Protein AF-A8QWR1-F1 (afdb_monomer)

InterPro domains:
  IPR005055 Insect odorant-binding protein A10/Ejaculatory bulb-specific protein 3 [PF03392] (22-111)
  IPR005055 Insect odorant-binding protein A10/Ejaculatory bulb-specific protein 3 [PTHR11257] (4-116)
  IPR036682 Insect odorant-binding protein A10/Ejaculatory bulb-specific protein 3 superfamily [G3DSA:1.10.2080.10] (18-121)
  IPR036682 Insect odorant-binding protein A10/Ejaculatory bulb-specific protein 3 superfamily [SSF100910] (22-120)

Organism: Papilio xuthus (NCBI:txid66420)

Nearest PDB structures (foldseek):
  8xkt-assembly1_A  TM=8.803E-01  e=1.383E-05  Spodoptera litura
  1n8u-assembly1_A  TM=8.622E-01  e=1.091E-04  Mamestra brassicae
  1kx8-assembly1_A  TM=7.763E-01  e=1.954E-04  Mamestra brassicae
  1kx9-assembly2_B  TM=7.998E-01  e=2.547E-04  Mamestra brassicae
  1kx9-assembly1_A  TM=7.791E-01  e=2.291E-04  Mamestra brassicae

Radius of gyration: 19.2 Å; Cα contacts (8 Å, |Δi|>4): 70; chains: 1; bounding box: 30×76×28 Å

pLDDT: mean 78.61, std 17.43, range [40.28, 96.25]

Sequence (122 aa):
MKLILMILASTIALVQGDATKQRYDAFDIQTALQNDDIILSLINCFGDTTPCSPEMKAFKNDIPTALQTACGKCSDRQREVIRHVIRTVMKKYPDAWTYLIDKYDPENKYRDGFYQFIGQDD

Solvent-accessible surface area (backbone atoms only — not comparable to full-atom values): 7441 Å² total; per-residue (Å²): 136,86,86,77,80,79,77,79,77,75,74,75,73,80,76,81,72,51,79,76,57,65,63,57,80,78,52,67,57,70,68,45,71,71,36,65,69,53,49,50,51,49,51,30,29,69,63,68,74,40,87,53,54,80,73,53,44,55,57,54,70,43,46,58,56,34,39,72,47,49,41,74,86,53,52,73,68,52,48,54,51,51,34,52,52,50,54,48,38,49,72,77,35,47,68,60,39,52,52,45,49,43,71,69,38,72,82,59,82,33,53,67,60,31,49,52,51,53,65,56,82,133

Mean predicted aligned error: 10.32 Å

Foldseek 3Di:
DDPPPPPPPPPPPPPPDDPPPVVLVPDPLVVLLVDPVSLVLLLCCLLVVDPDDPVSVVVSVCVLVCLQCVPVVPDPSRLVSVLVSLVSCCVPPVVSSVSNCCVSCVVCPRVVVNVVSSPDDD

Structure (mmCIF, N/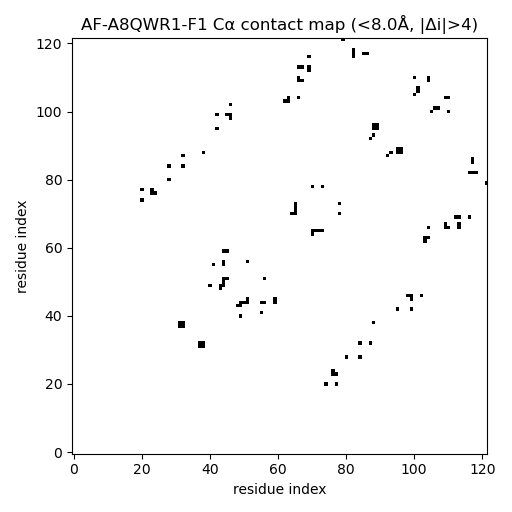CA/C/O backbone):
data_AF-A8QWR1-F1
#
_entry.id   AF-A8QWR1-F1
#
loop_
_atom_site.group_PDB
_atom_site.id
_atom_site.type_symbol
_atom_site.label_atom_id
_atom_site.label_alt_id
_atom_site.label_comp_id
_atom_site.label_asym_id
_atom_site.label_entity_id
_atom_site.label_seq_id
_atom_site.pdbx_PDB_ins_code
_atom_site.Cartn_x
_atom_site.Cartn_y
_atom_site.Cartn_z
_atom_site.occupancy
_atom_site.B_iso_or_equiv
_atom_site.auth_seq_id
_atom_site.auth_comp_id
_atom_site.auth_asym_id
_atom_site.auth_atom_id
_atom_site.pdbx_PDB_model_num
ATOM 1 N N . MET A 1 1 ? 0.102 62.664 -13.548 1.00 43.50 1 MET A N 1
ATOM 2 C CA . MET A 1 1 ? -0.809 61.617 -14.062 1.00 43.50 1 MET A CA 1
ATOM 3 C C . MET A 1 1 ? 0.022 60.401 -14.442 1.00 43.50 1 MET A C 1
ATOM 5 O O . MET A 1 1 ? 0.999 60.577 -15.150 1.00 43.50 1 MET A O 1
ATOM 9 N N . LYS A 1 2 ? -0.397 59.216 -13.973 1.00 41.38 2 LYS A N 1
ATOM 10 C CA . LYS A 1 2 ? 0.020 57.867 -14.409 1.00 41.38 2 LYS A CA 1
ATOM 11 C C . LYS A 1 2 ? 1.490 57.474 -14.191 1.00 41.38 2 LYS A C 1
ATOM 13 O O . LYS A 1 2 ? 2.271 57.396 -15.124 1.00 41.38 2 LYS A O 1
ATOM 18 N N . LEU A 1 3 ? 1.799 57.088 -12.954 1.00 40.28 3 LEU A N 1
ATOM 19 C CA . LEU A 1 3 ? 2.826 56.085 -12.655 1.00 40.28 3 LEU A CA 1
ATOM 20 C C . LEU A 1 3 ? 2.123 54.921 -11.953 1.00 40.28 3 LEU A C 1
ATOM 22 O O . LEU A 1 3 ? 2.115 54.812 -10.733 1.00 40.28 3 LEU A O 1
ATOM 26 N N . ILE A 1 4 ? 1.433 54.105 -12.749 1.00 50.50 4 ILE A N 1
ATOM 27 C CA . ILE A 1 4 ? 0.963 52.793 -12.311 1.00 50.50 4 ILE A CA 1
ATOM 28 C C . ILE A 1 4 ? 2.153 51.865 -12.549 1.00 50.50 4 ILE A C 1
ATOM 30 O O . ILE A 1 4 ? 2.370 51.414 -13.672 1.00 50.50 4 ILE A O 1
ATOM 34 N N . LEU A 1 5 ? 2.966 51.645 -11.511 1.00 45.59 5 LEU A N 1
ATOM 35 C CA . LEU A 1 5 ? 3.868 50.498 -11.471 1.00 45.59 5 LEU A CA 1
ATOM 36 C C . LEU A 1 5 ? 2.982 49.248 -11.478 1.00 45.59 5 LEU A C 1
ATOM 38 O O . LEU A 1 5 ? 2.445 48.847 -10.447 1.00 45.59 5 LEU A O 1
ATOM 42 N N . MET A 1 6 ? 2.789 48.664 -12.660 1.00 47.59 6 MET A N 1
ATOM 43 C CA . MET A 1 6 ? 2.318 47.292 -12.781 1.00 47.59 6 MET A CA 1
ATOM 44 C C . MET A 1 6 ? 3.375 46.397 -12.143 1.00 47.59 6 MET A C 1
ATOM 46 O O . MET A 1 6 ? 4.425 46.124 -12.721 1.00 47.59 6 MET A O 1
ATOM 50 N N . ILE A 1 7 ? 3.086 45.982 -10.914 1.00 51.03 7 ILE A N 1
ATOM 51 C CA . ILE A 1 7 ? 3.728 44.866 -10.238 1.00 51.03 7 ILE A CA 1
ATOM 52 C C . ILE A 1 7 ? 3.452 43.647 -11.116 1.00 51.03 7 ILE A C 1
ATOM 54 O O . ILE A 1 7 ? 2.374 43.057 -11.068 1.00 51.03 7 ILE A O 1
ATOM 58 N N . LEU A 1 8 ? 4.416 43.307 -11.970 1.00 47.94 8 LEU A N 1
ATOM 59 C CA . LEU A 1 8 ? 4.456 42.028 -12.656 1.00 47.94 8 LEU A CA 1
ATOM 60 C C . LEU A 1 8 ? 4.820 40.990 -11.588 1.00 47.94 8 LEU A C 1
ATOM 62 O O . LEU A 1 8 ? 5.971 40.594 -11.434 1.00 47.94 8 LEU A O 1
ATOM 66 N N . ALA A 1 9 ? 3.831 40.615 -10.776 1.00 51.34 9 ALA A N 1
ATOM 67 C CA . ALA A 1 9 ? 3.894 39.426 -9.952 1.00 51.34 9 ALA A CA 1
ATOM 68 C C . ALA A 1 9 ? 3.865 38.237 -10.914 1.00 51.34 9 ALA A C 1
ATOM 70 O O . ALA A 1 9 ? 2.819 37.652 -11.183 1.00 51.34 9 ALA A O 1
ATOM 71 N N . SER A 1 10 ? 5.024 37.921 -11.488 1.00 51.72 10 SER A N 1
ATOM 72 C CA . SER A 1 10 ? 5.288 36.613 -12.055 1.00 51.72 10 SER A CA 1
ATOM 73 C C . SER A 1 10 ? 5.198 35.631 -10.896 1.00 51.72 10 SER A C 1
ATOM 75 O O . SER A 1 10 ? 6.174 35.388 -10.183 1.00 51.72 10 SER A O 1
ATOM 77 N N . THR A 1 11 ? 3.994 35.121 -10.656 1.00 51.06 11 THR A N 1
ATOM 78 C CA . THR A 1 11 ? 3.798 33.895 -9.906 1.00 51.06 11 THR A CA 1
ATOM 79 C C . THR A 1 11 ? 4.556 32.828 -10.674 1.00 51.06 11 THR A C 1
ATOM 81 O O . THR A 1 11 ? 4.103 32.295 -11.684 1.00 51.06 11 THR A O 1
ATOM 84 N N . ILE A 1 12 ? 5.776 32.555 -10.223 1.00 52.34 12 ILE A N 1
ATOM 85 C CA . ILE A 1 12 ? 6.450 31.311 -10.540 1.00 52.34 12 ILE A CA 1
ATOM 86 C C . ILE A 1 12 ? 5.555 30.254 -9.902 1.00 52.34 12 ILE A C 1
ATOM 88 O O . ILE A 1 12 ? 5.637 29.989 -8.703 1.00 52.34 12 ILE A O 1
ATOM 92 N N . ALA A 1 13 ? 4.618 29.724 -10.686 1.00 47.53 13 ALA A N 1
ATOM 93 C CA . ALA A 1 13 ? 3.987 28.466 -10.371 1.00 47.53 13 ALA A CA 1
ATOM 94 C C . ALA A 1 13 ? 5.140 27.468 -10.302 1.00 47.53 13 ALA A C 1
ATOM 96 O O . ALA A 1 13 ? 5.693 27.069 -11.326 1.00 47.53 13 ALA A O 1
ATOM 97 N N . LEU A 1 14 ? 5.566 27.142 -9.082 1.00 43.38 14 LEU A N 1
ATOM 98 C CA . LEU A 1 14 ? 6.405 25.986 -8.839 1.00 43.38 14 LEU A CA 1
ATOM 99 C C . LEU A 1 14 ? 5.565 24.777 -9.249 1.00 43.38 14 LEU A C 1
ATOM 101 O O . LEU A 1 14 ? 4.858 24.184 -8.440 1.00 43.38 14 LEU A O 1
ATOM 105 N N . VAL A 1 15 ? 5.609 24.436 -10.535 1.00 52.50 15 VAL A N 1
ATOM 106 C CA . VAL A 1 15 ? 5.318 23.087 -10.996 1.00 52.50 15 VAL A CA 1
ATOM 107 C C . VAL A 1 15 ? 6.412 22.232 -10.371 1.00 52.50 15 VAL A C 1
ATOM 109 O O . VAL A 1 15 ? 7.512 22.102 -10.903 1.00 52.50 15 VAL A O 1
ATOM 112 N N . GLN A 1 16 ? 6.136 21.696 -9.182 1.00 41.50 16 GLN A N 1
ATOM 113 C CA . GLN A 1 16 ? 6.848 20.536 -8.663 1.00 41.50 16 GLN A CA 1
ATOM 114 C C . GLN A 1 16 ? 6.434 19.342 -9.526 1.00 41.50 16 GLN A C 1
ATOM 116 O O . GLN A 1 16 ? 5.595 18.531 -9.149 1.00 41.50 16 GLN A O 1
ATOM 121 N N . GLY A 1 17 ? 6.979 19.296 -10.739 1.00 44.25 17 GLY A N 1
ATOM 122 C CA . GLY A 1 17 ? 6.887 18.143 -11.610 1.00 44.25 17 GLY A CA 1
ATOM 123 C C . GLY A 1 17 ? 7.780 17.028 -11.076 1.00 44.25 17 GLY A C 1
ATOM 124 O O . GLY A 1 17 ? 9.002 17.139 -11.080 1.00 44.25 17 GLY A O 1
ATOM 125 N N . ASP A 1 18 ? 7.140 15.934 -10.673 1.00 50.78 18 ASP A N 1
ATOM 126 C CA . ASP A 1 18 ? 7.454 14.611 -11.214 1.00 50.78 18 ASP A CA 1
ATOM 127 C C . ASP A 1 18 ? 8.728 13.875 -10.759 1.00 50.78 18 ASP A C 1
ATOM 129 O O . ASP A 1 18 ? 9.097 12.876 -11.374 1.00 50.78 18 ASP A O 1
ATOM 133 N N . ALA A 1 19 ? 9.328 14.209 -9.611 1.00 46.91 19 ALA A N 1
ATOM 134 C CA . ALA A 1 19 ? 10.319 13.307 -8.992 1.00 46.91 19 ALA A CA 1
ATOM 135 C C . ALA A 1 19 ? 9.711 11.936 -8.614 1.00 46.91 19 ALA A C 1
ATOM 137 O O . ALA A 1 19 ? 10.401 10.915 -8.597 1.00 46.91 19 ALA A O 1
ATOM 138 N N . THR A 1 20 ? 8.407 11.903 -8.327 1.00 46.84 20 THR A N 1
ATOM 139 C CA . THR A 1 20 ? 7.648 10.676 -8.053 1.00 46.84 20 THR A CA 1
ATOM 140 C C . THR A 1 20 ? 7.232 9.972 -9.341 1.00 46.84 20 THR A C 1
ATOM 142 O O . THR A 1 20 ? 7.147 8.755 -9.343 1.00 46.84 20 THR A O 1
ATOM 145 N N . LYS A 1 21 ? 7.010 10.695 -10.446 1.00 48.25 21 LYS A N 1
ATOM 146 C CA . LYS A 1 21 ? 6.515 10.130 -11.713 1.00 48.25 21 LYS A CA 1
ATOM 147 C C . LYS A 1 21 ? 7.580 9.300 -12.430 1.00 48.25 21 LYS A C 1
ATOM 149 O O . LYS A 1 21 ? 7.307 8.177 -12.830 1.00 48.25 21 LYS A O 1
ATOM 154 N N . GLN A 1 22 ? 8.815 9.798 -12.477 1.00 48.97 22 GLN A N 1
ATOM 155 C CA . GLN A 1 22 ? 9.894 9.174 -13.250 1.00 48.97 22 GLN A CA 1
ATOM 156 C C . GLN A 1 22 ? 10.392 7.834 -12.671 1.00 48.97 22 GLN A C 1
ATOM 158 O O . GLN A 1 22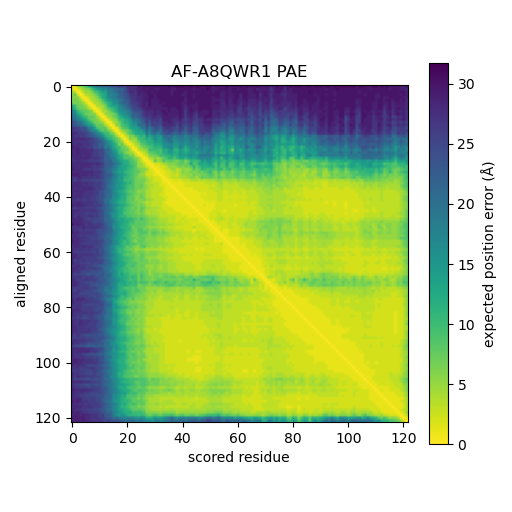 ? 10.981 7.035 -13.393 1.00 48.97 22 GLN A O 1
ATOM 163 N N . ARG A 1 23 ? 10.160 7.557 -11.377 1.00 53.44 23 ARG A N 1
ATOM 164 C CA . ARG A 1 23 ? 10.619 6.309 -10.734 1.00 53.44 23 ARG A CA 1
ATOM 165 C C . ARG A 1 23 ? 9.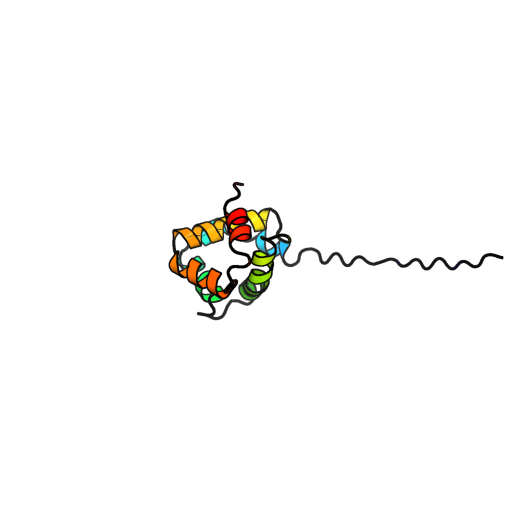792 5.077 -11.118 1.00 53.44 23 ARG A C 1
ATOM 167 O O . ARG A 1 23 ? 10.325 3.976 -11.089 1.00 53.44 23 ARG A O 1
ATOM 174 N N . TYR A 1 24 ? 8.525 5.252 -11.500 1.00 53.72 24 TYR A N 1
ATOM 175 C CA . TYR A 1 24 ? 7.648 4.133 -11.875 1.00 53.72 24 TYR A CA 1
ATOM 176 C C . TYR A 1 24 ? 7.830 3.690 -13.328 1.00 53.72 24 TYR A C 1
ATOM 178 O O . TYR A 1 24 ? 7.585 2.529 -13.638 1.00 53.72 24 TYR A O 1
ATOM 186 N N . ASP A 1 25 ? 8.273 4.589 -14.210 1.00 53.44 25 ASP A N 1
ATOM 187 C CA . ASP A 1 25 ? 8.339 4.324 -15.653 1.00 53.44 25 ASP A CA 1
ATOM 188 C C . ASP A 1 25 ? 9.463 3.340 -16.038 1.00 53.44 25 ASP A C 1
ATOM 190 O O . ASP A 1 25 ? 9.426 2.759 -17.119 1.00 53.44 25 ASP A O 1
ATOM 194 N N . ALA A 1 26 ? 10.449 3.122 -15.156 1.00 51.03 26 ALA A N 1
ATOM 195 C CA . ALA A 1 26 ? 11.594 2.240 -15.406 1.00 51.03 26 ALA A CA 1
ATOM 196 C C . ALA A 1 26 ? 11.506 0.864 -14.714 1.00 51.03 26 ALA A C 1
ATOM 198 O O . ALA A 1 26 ? 12.280 -0.032 -15.052 1.00 51.03 26 ALA A O 1
ATOM 199 N N . PHE A 1 27 ? 10.601 0.683 -13.744 1.00 58.56 27 PHE A N 1
ATOM 200 C CA . PHE A 1 27 ? 10.489 -0.553 -12.968 1.00 58.56 27 PHE A CA 1
ATOM 201 C C . PHE A 1 27 ? 9.315 -1.395 -13.471 1.00 58.56 27 PHE A C 1
ATOM 203 O O . PHE A 1 27 ? 8.155 -0.991 -13.366 1.00 58.56 27 PHE A O 1
ATOM 210 N N . ASP A 1 28 ? 9.603 -2.583 -14.005 1.00 66.69 28 ASP A N 1
ATOM 211 C CA . ASP A 1 28 ? 8.560 -3.520 -14.417 1.00 66.69 28 ASP A CA 1
ATOM 212 C C . ASP A 1 28 ? 7.902 -4.162 -13.190 1.00 66.69 28 ASP A C 1
ATOM 214 O O . ASP A 1 28 ? 8.294 -5.226 -12.697 1.00 66.69 28 ASP A O 1
ATOM 218 N N . ILE A 1 29 ? 6.865 -3.487 -12.697 1.00 68.12 29 ILE A N 1
ATOM 219 C CA . ILE A 1 29 ? 6.078 -3.971 -11.572 1.00 68.12 29 ILE A CA 1
ATOM 220 C C . ILE A 1 29 ? 5.433 -5.332 -11.873 1.00 68.12 29 ILE A C 1
ATOM 222 O O . ILE A 1 29 ? 5.204 -6.091 -10.940 1.00 68.12 29 ILE A O 1
ATOM 226 N N . GLN A 1 30 ? 5.114 -5.665 -13.134 1.00 67.44 30 GLN A N 1
ATOM 227 C CA . GLN A 1 30 ? 4.422 -6.922 -13.434 1.00 67.44 30 GLN A CA 1
ATOM 228 C C . GLN A 1 30 ? 5.338 -8.111 -13.170 1.00 67.44 30 GLN A C 1
ATOM 230 O O . GLN A 1 30 ? 4.920 -9.064 -12.513 1.00 67.44 30 GLN A O 1
ATOM 235 N N . THR A 1 31 ? 6.599 -8.024 -13.595 1.00 72.19 31 THR A N 1
ATOM 236 C CA . THR A 1 31 ? 7.613 -9.032 -13.262 1.00 72.19 31 THR A CA 1
ATOM 237 C C . THR A 1 31 ? 7.852 -9.086 -11.751 1.00 72.19 31 THR A C 1
ATOM 239 O O . THR A 1 31 ? 7.923 -10.168 -11.168 1.00 72.19 31 THR A O 1
ATOM 242 N N . ALA A 1 32 ? 7.895 -7.932 -11.079 1.00 71.31 32 ALA A N 1
ATOM 243 C CA . ALA A 1 32 ? 8.066 -7.878 -9.628 1.00 71.31 32 ALA A CA 1
ATOM 244 C C . ALA A 1 32 ? 6.903 -8.538 -8.858 1.00 71.31 32 ALA A C 1
ATOM 246 O O . ALA A 1 32 ? 7.128 -9.227 -7.867 1.00 71.31 32 ALA A O 1
ATOM 247 N N . LEU A 1 33 ? 5.667 -8.389 -9.344 1.00 73.25 33 LEU A N 1
ATOM 248 C CA . LEU A 1 33 ? 4.456 -8.990 -8.770 1.00 73.25 33 LEU A CA 1
ATOM 249 C C . LEU A 1 33 ? 4.342 -10.506 -8.993 1.00 73.25 33 LEU A C 1
ATOM 251 O O . LEU A 1 33 ? 3.518 -11.167 -8.355 1.00 73.25 33 LEU A O 1
ATOM 255 N N . GLN A 1 34 ? 5.153 -11.085 -9.877 1.00 81.50 34 GLN A N 1
ATOM 256 C CA . GLN A 1 34 ? 5.250 -12.540 -10.016 1.00 81.50 34 GLN A CA 1
ATOM 257 C C . GLN A 1 34 ? 6.149 -13.167 -8.944 1.00 81.50 34 GLN A C 1
ATOM 259 O O . GLN A 1 34 ? 6.053 -14.371 -8.712 1.00 81.50 34 GLN A O 1
ATOM 264 N N . ASN A 1 35 ? 6.984 -12.367 -8.274 1.00 85.94 35 ASN A N 1
ATOM 265 C CA . ASN A 1 35 ? 7.885 -12.831 -7.232 1.00 85.94 35 ASN A CA 1
ATOM 266 C C . ASN A 1 35 ? 7.278 -12.596 -5.839 1.00 85.94 35 ASN A C 1
ATOM 268 O O . AS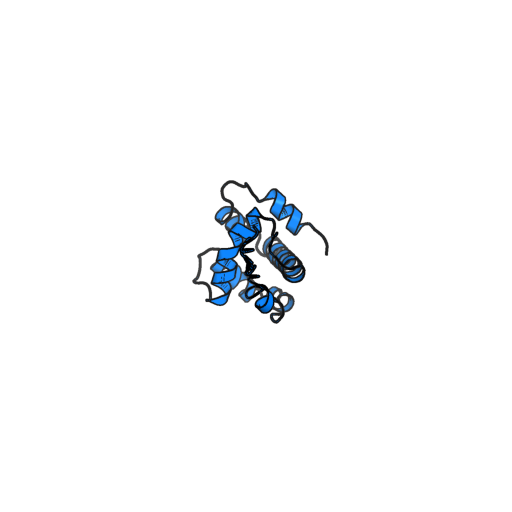N A 1 35 ? 7.172 -11.464 -5.360 1.00 85.94 35 ASN A O 1
ATOM 272 N N . ASP A 1 36 ? 6.917 -13.692 -5.177 1.00 88.06 36 ASP A N 1
ATOM 273 C CA . ASP A 1 36 ? 6.320 -13.672 -3.843 1.00 88.06 36 ASP A CA 1
ATOM 274 C C . ASP A 1 36 ? 7.250 -13.035 -2.794 1.00 88.06 36 ASP A C 1
ATOM 276 O O . ASP A 1 36 ? 6.766 -12.320 -1.918 1.00 88.06 36 ASP A O 1
ATOM 280 N N . ASP A 1 37 ? 8.575 -13.177 -2.920 1.00 89.50 37 ASP A N 1
ATOM 281 C CA . ASP A 1 37 ? 9.534 -12.555 -1.996 1.00 89.50 37 ASP A CA 1
ATOM 282 C C . ASP A 1 37 ? 9.491 -11.024 -2.084 1.00 89.50 37 ASP A C 1
ATOM 284 O O . ASP A 1 37 ? 9.602 -10.327 -1.071 1.00 89.50 37 ASP A O 1
ATOM 288 N N . ILE A 1 38 ? 9.278 -10.482 -3.288 1.00 85.88 38 ILE A N 1
ATOM 289 C CA . ILE A 1 38 ? 9.142 -9.035 -3.486 1.00 85.88 38 ILE A CA 1
ATOM 290 C C . ILE A 1 38 ? 7.842 -8.547 -2.847 1.00 85.88 38 ILE A C 1
ATOM 292 O O . ILE A 1 38 ? 7.859 -7.561 -2.108 1.00 85.88 38 ILE A O 1
ATOM 296 N N . ILE A 1 39 ? 6.724 -9.244 -3.073 1.00 88.44 39 ILE A N 1
ATOM 297 C CA . ILE A 1 39 ? 5.436 -8.869 -2.474 1.00 88.44 39 ILE A CA 1
ATOM 298 C C . ILE A 1 39 ? 5.512 -8.930 -0.946 1.00 88.44 39 ILE A C 1
ATOM 300 O O . ILE A 1 39 ? 5.085 -7.991 -0.274 1.00 88.44 39 ILE A O 1
ATOM 304 N N . LEU A 1 40 ? 6.096 -9.991 -0.389 1.00 91.00 40 LEU A N 1
ATOM 305 C CA . LEU A 1 40 ? 6.291 -10.128 1.052 1.00 91.00 40 LEU A CA 1
ATOM 306 C C . LEU A 1 40 ? 7.185 -9.016 1.605 1.00 91.00 40 LEU A C 1
ATOM 308 O O . LEU A 1 40 ? 6.867 -8.439 2.643 1.00 91.00 40 LEU A O 1
ATOM 312 N N . SER A 1 41 ? 8.259 -8.646 0.903 1.00 89.88 41 SER A N 1
ATOM 313 C CA . SER A 1 41 ? 9.097 -7.511 1.299 1.00 89.88 41 SER A CA 1
ATOM 314 C C . SER A 1 41 ? 8.318 -6.190 1.317 1.00 89.88 41 SER A C 1
ATOM 316 O O . SER A 1 41 ? 8.541 -5.372 2.213 1.00 89.88 41 SER A O 1
ATOM 318 N N . LEU A 1 42 ? 7.412 -5.965 0.359 1.00 87.81 42 LEU A N 1
ATOM 319 C CA . LEU A 1 42 ? 6.547 -4.781 0.325 1.00 87.81 42 LEU A CA 1
ATOM 320 C C . LEU A 1 42 ? 5.557 -4.785 1.492 1.00 87.81 42 LEU A C 1
ATOM 322 O O . LEU A 1 42 ? 5.470 -3.796 2.220 1.00 87.81 42 LEU A O 1
ATOM 326 N N . ILE A 1 43 ? 4.866 -5.908 1.708 1.00 92.31 43 ILE A N 1
ATOM 327 C CA . ILE A 1 43 ? 3.924 -6.101 2.819 1.00 92.31 43 ILE A CA 1
ATOM 328 C C . ILE A 1 43 ? 4.618 -5.833 4.155 1.00 92.31 43 ILE A C 1
ATOM 330 O O . ILE A 1 43 ? 4.114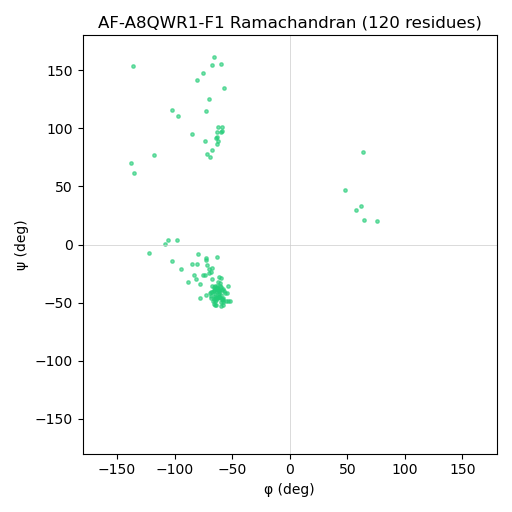 -5.051 4.956 1.00 92.31 43 ILE A O 1
ATOM 334 N N . ASN A 1 44 ? 5.794 -6.420 4.379 1.00 93.94 44 ASN A N 1
ATOM 335 C CA . ASN A 1 44 ? 6.537 -6.268 5.627 1.00 93.94 44 ASN A CA 1
ATOM 336 C C . ASN A 1 44 ? 7.017 -4.824 5.841 1.00 93.94 44 ASN A C 1
ATOM 338 O O . ASN A 1 44 ? 6.940 -4.304 6.955 1.00 93.94 44 ASN A O 1
ATOM 342 N N . CYS A 1 45 ? 7.465 -4.144 4.782 1.00 93.50 45 CYS A N 1
ATOM 343 C CA . CYS A 1 45 ? 7.834 -2.729 4.846 1.00 93.50 45 CYS A CA 1
ATOM 344 C C . CYS A 1 45 ? 6.624 -1.841 5.180 1.00 93.50 45 CYS A C 1
ATOM 346 O O . CYS A 1 45 ? 6.667 -1.046 6.127 1.00 93.50 45 CYS A O 1
ATOM 348 N N . PHE A 1 46 ? 5.520 -1.969 4.442 1.00 92.88 46 PHE A N 1
ATOM 349 C CA . PHE A 1 46 ? 4.318 -1.158 4.662 1.00 92.88 46 PHE A CA 1
ATOM 350 C C . PHE A 1 46 ? 3.644 -1.497 5.997 1.00 92.88 46 PHE A C 1
ATOM 352 O O . PHE A 1 46 ? 3.130 -0.613 6.677 1.00 92.88 46 PHE A O 1
ATOM 359 N N . GLY A 1 47 ? 3.777 -2.739 6.451 1.00 94.12 47 GLY A N 1
ATOM 360 C CA . GLY A 1 47 ? 3.304 -3.210 7.744 1.00 94.12 47 GLY A CA 1
ATOM 361 C C . GLY A 1 47 ? 4.104 -2.730 8.958 1.00 94.12 47 GLY A C 1
ATOM 362 O O . GLY A 1 47 ? 3.604 -2.843 10.069 1.00 94.12 47 GLY A O 1
ATOM 363 N N . ASP A 1 48 ? 5.291 -2.134 8.785 1.00 93.00 48 ASP A N 1
ATOM 364 C CA . ASP A 1 48 ? 6.274 -1.901 9.870 1.00 93.00 48 ASP A CA 1
ATOM 365 C C . ASP A 1 48 ? 6.843 -3.187 10.499 1.00 93.00 48 ASP A C 1
ATOM 367 O O . ASP A 1 48 ? 7.375 -3.160 11.606 1.00 93.00 48 ASP A O 1
ATOM 371 N N . THR A 1 49 ? 6.785 -4.317 9.796 1.00 93.44 49 THR A N 1
ATOM 372 C CA . THR A 1 49 ? 7.413 -5.572 10.238 1.00 93.44 49 THR A CA 1
ATOM 373 C C . THR A 1 49 ? 8.921 -5.559 9.989 1.00 93.44 49 THR A C 1
ATOM 375 O O . THR A 1 49 ? 9.688 -6.110 10.776 1.00 93.44 49 THR A O 1
ATOM 378 N N . THR A 1 50 ? 9.365 -4.909 8.910 1.00 91.88 50 THR A N 1
ATOM 379 C CA . THR A 1 50 ? 10.787 -4.753 8.570 1.00 91.88 50 THR A CA 1
ATOM 380 C C . THR A 1 50 ? 11.097 -3.325 8.121 1.00 91.88 50 THR A C 1
ATOM 382 O O . THR A 1 50 ? 10.221 -2.653 7.570 1.00 91.88 50 THR A O 1
ATOM 385 N N . PRO A 1 51 ? 12.345 -2.844 8.279 1.00 92.25 51 PRO A N 1
ATOM 386 C CA . PRO A 1 51 ? 12.757 -1.569 7.707 1.00 92.25 51 PRO A CA 1
ATOM 387 C C . PRO A 1 51 ? 12.541 -1.535 6.191 1.00 92.25 51 PRO A C 1
ATOM 389 O O . PRO A 1 51 ? 12.901 -2.467 5.475 1.00 92.25 51 PRO A O 1
ATOM 392 N N . CYS A 1 52 ? 11.977 -0.438 5.698 1.00 86.69 52 CYS A N 1
ATOM 393 C CA . CYS A 1 52 ? 11.858 -0.192 4.267 1.00 86.69 52 CYS A CA 1
ATOM 394 C C . CYS A 1 52 ? 13.205 0.215 3.667 1.00 86.69 52 CYS A C 1
ATOM 396 O O . CYS A 1 52 ? 13.972 0.952 4.296 1.00 86.69 52 CYS A O 1
ATOM 398 N N . SER A 1 53 ? 13.444 -0.162 2.409 1.00 84.56 53 SER A N 1
ATOM 399 C CA . SER A 1 53 ? 14.497 0.481 1.624 1.00 84.56 53 SER A CA 1
ATOM 400 C C . SER A 1 53 ? 14.214 1.991 1.499 1.00 84.56 53 SER A C 1
ATOM 402 O O . SER A 1 53 ? 13.054 2.412 1.597 1.00 84.56 53 SER A O 1
ATOM 404 N N . PRO A 1 54 ? 15.239 2.838 1.277 1.00 84.56 54 PRO A N 1
ATOM 405 C CA . PRO A 1 54 ? 15.041 4.280 1.109 1.00 84.56 54 PRO A CA 1
ATOM 406 C C . PRO A 1 54 ? 14.020 4.628 0.020 1.00 84.56 54 PRO A C 1
ATOM 408 O O . PRO A 1 54 ? 13.241 5.564 0.181 1.00 84.56 54 PRO A O 1
ATOM 411 N N . GLU A 1 55 ? 13.994 3.837 -1.053 1.00 75.38 55 GLU A N 1
ATOM 412 C CA . GLU A 1 55 ? 13.028 3.958 -2.141 1.00 75.38 55 GLU A CA 1
ATOM 413 C C . GLU A 1 55 ? 11.602 3.638 -1.672 1.00 75.38 55 GLU A C 1
ATOM 415 O O . GLU A 1 55 ? 10.699 4.461 -1.818 1.00 75.38 55 GLU A O 1
ATOM 420 N N . MET A 1 56 ? 11.409 2.492 -1.013 1.00 79.38 56 MET A N 1
ATOM 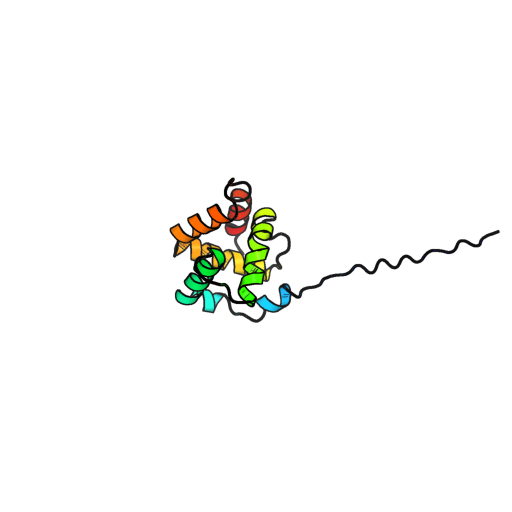421 C CA . MET A 1 56 ? 10.088 2.050 -0.552 1.00 79.38 56 MET A CA 1
ATOM 422 C C . MET A 1 56 ? 9.519 2.918 0.570 1.00 79.38 56 MET A C 1
ATOM 424 O O . MET A 1 56 ? 8.304 3.017 0.737 1.00 79.38 56 MET A O 1
ATOM 428 N N . LYS A 1 57 ? 10.387 3.606 1.314 1.00 86.00 57 LYS A N 1
ATOM 429 C CA . LYS A 1 57 ? 9.981 4.550 2.355 1.00 86.00 57 LYS A CA 1
ATOM 430 C C . LYS A 1 57 ? 9.189 5.732 1.792 1.00 86.00 57 LYS A C 1
ATOM 432 O O . LYS A 1 57 ? 8.262 6.190 2.453 1.00 86.00 57 LYS A O 1
ATOM 437 N N . ALA A 1 58 ? 9.523 6.212 0.593 1.00 82.25 58 ALA A N 1
ATOM 438 C CA . ALA A 1 58 ? 8.760 7.280 -0.048 1.00 82.25 58 ALA A CA 1
ATOM 439 C C . ALA A 1 58 ? 7.333 6.811 -0.368 1.00 82.25 58 ALA A C 1
ATOM 441 O O . ALA A 1 58 ? 6.377 7.455 0.052 1.00 82.25 58 ALA A O 1
ATOM 442 N N . PHE A 1 59 ? 7.190 5.635 -0.989 1.00 80.50 59 PHE A N 1
ATOM 443 C CA . PHE A 1 59 ? 5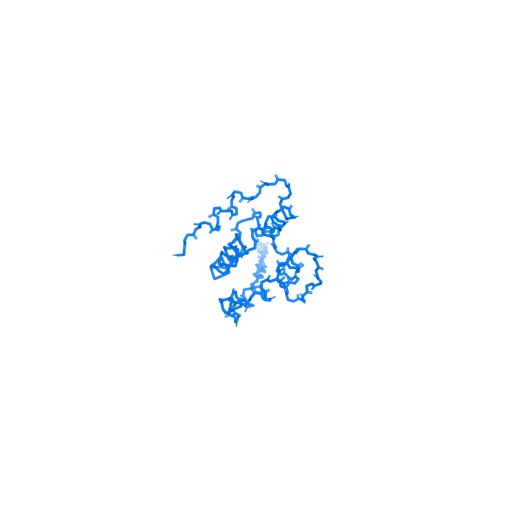.877 5.059 -1.297 1.00 80.50 59 PHE A CA 1
ATOM 444 C C . PHE A 1 59 ? 5.041 4.832 -0.047 1.00 80.50 59 PHE A C 1
ATOM 446 O O . PHE A 1 59 ? 3.871 5.200 -0.007 1.00 80.50 59 PHE A O 1
ATOM 453 N N . LYS A 1 60 ? 5.664 4.297 1.004 1.00 86.94 60 LYS A N 1
ATOM 454 C CA . LYS A 1 60 ? 5.008 4.096 2.291 1.00 86.94 60 LYS A CA 1
ATOM 455 C C . LYS A 1 60 ? 4.388 5.383 2.845 1.00 86.94 60 LYS A C 1
ATOM 457 O O . LYS A 1 60 ? 3.280 5.343 3.376 1.00 86.94 60 LYS A O 1
ATOM 462 N N . ASN A 1 61 ? 5.099 6.504 2.732 1.00 88.06 61 ASN A N 1
ATOM 463 C CA . ASN A 1 61 ? 4.638 7.800 3.229 1.00 88.06 61 ASN A CA 1
ATOM 464 C C . ASN A 1 61 ? 3.470 8.370 2.409 1.00 88.06 61 ASN A C 1
ATOM 466 O O . ASN A 1 61 ? 2.685 9.153 2.940 1.00 88.06 61 ASN A O 1
ATOM 470 N N . ASP A 1 62 ? 3.336 7.964 1.146 1.00 85.19 62 ASP A N 1
ATOM 471 C CA . ASP A 1 62 ? 2.270 8.421 0.254 1.00 85.19 62 ASP A CA 1
ATOM 472 C C . ASP A 1 62 ? 0.966 7.617 0.417 1.00 85.19 62 ASP A C 1
ATOM 474 O O . ASP A 1 62 ? -0.098 8.109 0.030 1.00 85.19 62 ASP A O 1
ATOM 478 N N . ILE A 1 63 ? 1.004 6.427 1.038 1.00 87.75 63 ILE A N 1
ATOM 479 C CA . ILE A 1 63 ? -0.170 5.548 1.224 1.00 87.75 63 ILE A CA 1
ATOM 480 C C . ILE A 1 63 ? -1.373 6.275 1.854 1.00 87.75 63 ILE A C 1
ATOM 482 O O . ILE A 1 63 ? -2.462 6.177 1.285 1.00 87.75 63 ILE A O 1
ATOM 486 N N . PRO A 1 64 ? -1.240 7.044 2.958 1.00 89.12 64 PRO A N 1
ATOM 487 C CA . PRO A 1 64 ? -2.384 7.746 3.543 1.00 89.12 64 PRO A CA 1
ATOM 488 C C . PRO A 1 64 ? -3.039 8.722 2.561 1.00 89.12 64 PRO A C 1
ATOM 490 O O . PRO A 1 64 ? -4.262 8.807 2.487 1.00 89.12 64 PRO A O 1
ATOM 493 N N . THR A 1 65 ? -2.232 9.427 1.764 1.00 87.38 65 THR A N 1
ATOM 494 C CA . THR A 1 65 ? -2.738 10.356 0.746 1.00 87.38 65 THR A CA 1
ATOM 495 C C . THR A 1 65 ? -3.424 9.597 -0.388 1.00 87.38 65 THR A C 1
ATOM 497 O O . THR A 1 65 ? -4.490 10.010 -0.849 1.00 87.38 65 THR A O 1
ATOM 500 N N . ALA A 1 66 ? -2.843 8.482 -0.836 1.00 86.31 66 ALA A N 1
ATOM 501 C CA . ALA A 1 66 ? -3.422 7.641 -1.877 1.00 86.31 66 ALA A CA 1
ATOM 502 C C . ALA A 1 66 ? -4.773 7.046 -1.450 1.00 86.31 66 ALA A C 1
ATOM 504 O O . ALA A 1 66 ? -5.697 7.037 -2.260 1.00 86.31 66 ALA A O 1
ATOM 505 N N . LEU A 1 67 ? -4.921 6.635 -0.186 1.00 87.44 67 LEU A N 1
ATOM 506 C CA . LEU A 1 67 ? -6.196 6.183 0.380 1.00 87.44 67 LEU A CA 1
ATOM 507 C C . LEU A 1 67 ? -7.226 7.315 0.419 1.00 87.44 67 LE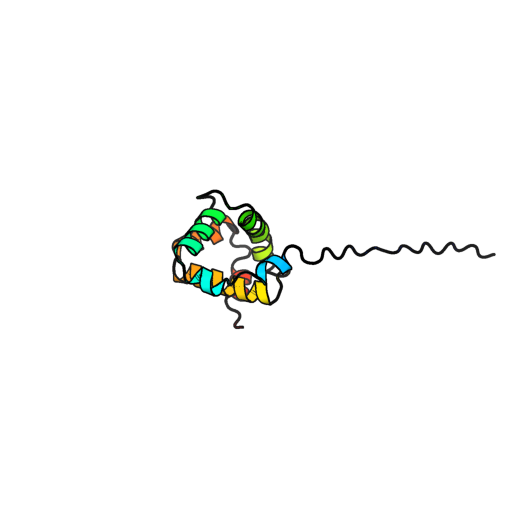U A C 1
ATOM 509 O O . LEU A 1 67 ? -8.311 7.173 -0.134 1.00 87.44 67 LEU A O 1
ATOM 513 N N . GLN A 1 68 ? -6.863 8.462 0.999 1.00 88.81 68 GLN A N 1
ATOM 514 C CA . GLN A 1 68 ? -7.761 9.616 1.151 1.00 88.81 68 GLN A CA 1
ATOM 515 C C . GLN A 1 68 ? -8.280 10.164 -0.178 1.00 88.81 68 GLN A C 1
ATOM 517 O O . GLN A 1 68 ? -9.411 10.634 -0.264 1.00 88.81 68 GLN A O 1
ATOM 522 N N . THR A 1 69 ? -7.436 10.143 -1.207 1.00 87.06 69 THR A N 1
ATOM 523 C CA . THR A 1 69 ? -7.732 10.765 -2.504 1.00 87.06 69 THR A CA 1
ATOM 524 C C . THR A 1 69 ? -8.069 9.758 -3.594 1.00 87.06 69 THR A C 1
ATOM 526 O O . THR A 1 69 ? -8.206 10.165 -4.745 1.00 87.06 69 THR A O 1
ATOM 529 N N . ALA A 1 70 ? -8.142 8.463 -3.269 1.00 84.25 70 ALA A N 1
ATOM 530 C CA . ALA A 1 70 ? -8.247 7.388 -4.255 1.00 84.25 70 ALA A CA 1
ATOM 531 C C . ALA A 1 70 ? -7.210 7.538 -5.392 1.00 84.25 70 ALA A C 1
ATOM 533 O O . ALA A 1 70 ? -7.522 7.459 -6.580 1.00 84.25 70 ALA A O 1
ATOM 534 N N . CYS A 1 71 ? -5.956 7.798 -5.009 1.00 78.38 71 C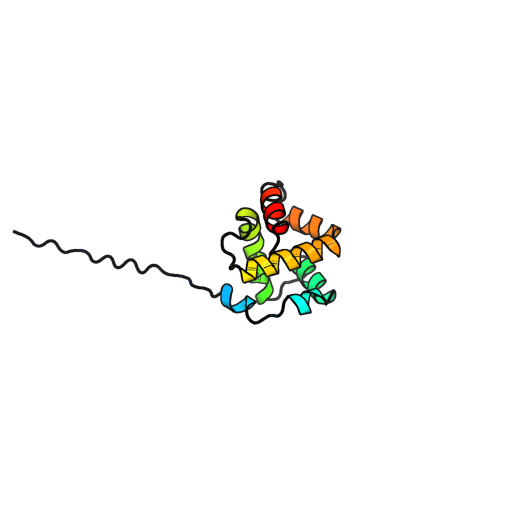YS A N 1
ATOM 535 C CA . CYS A 1 71 ? -4.841 8.071 -5.916 1.00 78.38 71 CYS A CA 1
ATOM 536 C C . CYS A 1 71 ? -5.014 9.330 -6.797 1.00 78.38 71 CYS A C 1
ATOM 538 O O . CYS A 1 71 ? -4.509 9.386 -7.917 1.00 78.38 71 CYS A O 1
ATOM 540 N N . GLY A 1 72 ? -5.676 10.381 -6.301 1.00 76.44 72 GLY A N 1
ATOM 541 C CA . GLY A 1 72 ? -5.981 11.599 -7.070 1.00 76.44 72 GLY A CA 1
ATOM 542 C C . GLY A 1 72 ? -4.770 12.414 -7.554 1.00 76.44 72 GLY A C 1
ATOM 543 O O . GLY A 1 72 ? -4.929 13.321 -8.365 1.00 76.44 72 GLY A O 1
ATOM 544 N N . LYS A 1 73 ? -3.559 12.102 -7.072 1.00 78.19 73 LYS A N 1
ATOM 545 C CA . LYS A 1 73 ? -2.286 12.690 -7.535 1.00 78.19 73 LYS A CA 1
ATOM 546 C C . LYS A 1 73 ? -1.418 11.714 -8.341 1.00 78.19 73 LYS A C 1
ATOM 548 O O . LYS A 1 73 ? -0.310 12.072 -8.729 1.00 78.19 73 LYS A O 1
ATOM 553 N N . CYS A 1 74 ? -1.889 10.487 -8.544 1.00 81.88 74 CYS A N 1
ATOM 554 C CA . CYS A 1 74 ? -1.160 9.444 -9.251 1.00 81.88 74 CYS A CA 1
ATOM 555 C C . CYS A 1 74 ? -1.303 9.635 -10.772 1.00 81.88 74 CYS A C 1
ATOM 557 O O . CYS A 1 74 ? -2.383 9.978 -11.253 1.00 81.88 74 CYS A O 1
ATOM 559 N N . SER A 1 75 ? -0.239 9.388 -11.538 1.00 83.38 75 SER A N 1
ATOM 560 C CA . SER A 1 75 ? -0.310 9.290 -13.002 1.00 83.38 75 SER A CA 1
ATOM 561 C C . SER A 1 75 ? -1.143 8.079 -13.433 1.00 83.38 75 SER A C 1
ATOM 563 O O . SER A 1 75 ? -1.311 7.135 -12.660 1.00 83.38 75 SER A O 1
ATOM 565 N N . ASP A 1 76 ? -1.623 8.055 -14.678 1.00 84.44 76 ASP A N 1
ATOM 566 C CA . ASP A 1 76 ? -2.412 6.923 -15.190 1.00 84.44 76 ASP A CA 1
ATOM 567 C C . ASP A 1 76 ? -1.658 5.595 -15.062 1.00 84.44 76 ASP A C 1
ATOM 569 O O . ASP A 1 76 ? -2.208 4.607 -14.573 1.00 84.44 76 ASP A O 1
ATOM 573 N N . ARG A 1 77 ? -0.353 5.602 -15.364 1.00 81.31 77 ARG A N 1
ATOM 574 C CA . ARG A 1 77 ? 0.503 4.429 -15.179 1.00 81.31 77 ARG A CA 1
ATOM 575 C C . ARG A 1 77 ? 0.587 4.006 -13.712 1.00 81.31 77 ARG A C 1
ATOM 577 O O . ARG A 1 77 ? 0.446 2.827 -13.410 1.00 81.31 77 ARG A O 1
ATOM 584 N N . GLN A 1 78 ? 0.778 4.945 -12.785 1.00 78.31 78 GLN A N 1
ATOM 585 C CA . GLN A 1 78 ? 0.802 4.636 -11.350 1.00 78.31 78 GLN A CA 1
ATOM 586 C C . GLN A 1 78 ? -0.532 4.055 -10.877 1.00 78.31 78 GLN A C 1
ATOM 588 O O . GLN A 1 78 ? -0.540 3.118 -10.084 1.00 78.31 78 GLN A O 1
ATOM 593 N N . ARG A 1 79 ? -1.659 4.576 -11.372 1.00 85.38 79 ARG A N 1
ATOM 594 C CA . ARG A 1 79 ? -2.998 4.083 -11.032 1.00 85.38 79 ARG A CA 1
ATOM 595 C C . ARG A 1 79 ? -3.193 2.639 -11.481 1.00 85.38 79 ARG A C 1
ATOM 597 O O . ARG A 1 79 ? -3.658 1.829 -10.685 1.00 85.38 79 ARG A O 1
ATOM 604 N N . GLU A 1 80 ? -2.813 2.303 -12.709 1.00 84.75 80 GLU A N 1
ATOM 605 C CA . GLU A 1 80 ? -2.845 0.930 -13.234 1.00 84.75 80 GLU A CA 1
ATOM 606 C C . GLU A 1 80 ? -1.967 -0.013 -12.391 1.00 84.75 80 GLU A C 1
ATOM 608 O O . GLU A 1 80 ? -2.421 -1.060 -11.922 1.00 84.75 80 GLU A O 1
ATOM 613 N N . VAL A 1 81 ? -0.724 0.401 -12.129 1.00 82.31 81 VAL A N 1
ATOM 614 C CA . VAL A 1 81 ? 0.246 -0.347 -11.319 1.00 82.31 81 VAL A CA 1
ATOM 615 C C . VAL A 1 81 ? -0.298 -0.613 -9.916 1.00 82.31 81 VAL A C 1
ATOM 617 O O . VAL A 1 81 ? -0.325 -1.757 -9.471 1.00 82.31 81 VAL A O 1
ATOM 620 N N . ILE A 1 82 ? -0.769 0.424 -9.224 1.00 85.75 82 ILE A N 1
ATOM 621 C CA . ILE A 1 82 ? -1.282 0.325 -7.854 1.00 85.75 82 ILE A CA 1
ATOM 622 C C . ILE A 1 82 ? -2.494 -0.612 -7.801 1.00 85.75 82 ILE A C 1
ATOM 624 O O . ILE A 1 82 ? -2.556 -1.468 -6.916 1.00 85.75 82 ILE A O 1
ATOM 628 N N . ARG A 1 83 ? -3.415 -0.522 -8.771 1.00 87.94 83 ARG A N 1
ATOM 629 C CA . ARG A 1 83 ? -4.556 -1.446 -8.878 1.00 87.94 83 ARG A CA 1
ATOM 630 C C . ARG A 1 83 ? -4.090 -2.894 -9.021 1.00 87.94 83 ARG A C 1
ATOM 632 O O . ARG A 1 83 ? -4.565 -3.755 -8.282 1.00 87.94 83 ARG A O 1
ATOM 639 N N . HIS A 1 84 ? -3.129 -3.169 -9.903 1.00 86.25 84 HIS A N 1
ATOM 640 C CA . HIS A 1 84 ? -2.568 -4.512 -10.087 1.00 86.25 84 HIS A CA 1
ATOM 641 C C . HIS A 1 84 ? -1.886 -5.057 -8.826 1.00 86.25 84 HIS A C 1
ATOM 643 O O . HIS A 1 84 ? -2.128 -6.206 -8.439 1.00 86.25 84 HIS A O 1
ATOM 649 N N . VAL A 1 85 ? -1.068 -4.236 -8.161 1.00 86.56 85 VAL A N 1
ATOM 650 C CA . VAL A 1 85 ? -0.382 -4.608 -6.915 1.00 86.56 85 VAL A CA 1
ATOM 651 C C . VAL A 1 85 ? -1.409 -4.975 -5.850 1.00 86.56 85 VAL A C 1
ATOM 653 O O . VAL A 1 85 ? -1.354 -6.069 -5.291 1.00 86.56 85 VAL A O 1
ATOM 656 N N . ILE A 1 86 ? -2.383 -4.099 -5.599 1.00 90.50 86 ILE A N 1
ATOM 657 C CA . ILE A 1 86 ? -3.360 -4.305 -4.528 1.00 90.50 86 ILE A CA 1
ATOM 658 C C . ILE A 1 86 ? -4.238 -5.520 -4.812 1.00 90.50 86 ILE A C 1
ATOM 660 O O . ILE A 1 86 ? -4.403 -6.352 -3.926 1.00 90.50 86 ILE A O 1
ATOM 664 N N . ARG A 1 87 ? -4.733 -5.695 -6.045 1.00 91.44 87 ARG A N 1
ATOM 665 C CA . ARG A 1 87 ? -5.494 -6.899 -6.429 1.00 91.44 87 ARG A CA 1
ATOM 666 C C . ARG A 1 87 ? -4.687 -8.176 -6.196 1.00 91.44 87 ARG A C 1
ATOM 668 O O . ARG A 1 87 ? -5.232 -9.170 -5.719 1.00 91.44 87 ARG A O 1
ATOM 675 N N . THR A 1 88 ? -3.388 -8.148 -6.492 1.00 90.06 88 THR A N 1
ATOM 676 C CA . THR A 1 88 ? -2.490 -9.286 -6.251 1.00 90.06 88 THR A CA 1
ATOM 677 C C . THR A 1 88 ? -2.352 -9.574 -4.759 1.00 90.06 88 THR A C 1
ATOM 679 O O . THR A 1 88 ? -2.490 -10.727 -4.352 1.00 90.06 88 THR A O 1
ATOM 682 N N . VAL A 1 89 ? -2.148 -8.543 -3.934 1.00 92.06 89 VAL A N 1
ATOM 683 C CA . VAL A 1 89 ? -2.053 -8.681 -2.472 1.00 92.06 89 VAL A CA 1
ATOM 684 C C . VAL A 1 89 ? -3.373 -9.173 -1.876 1.00 92.06 89 VAL A C 1
ATOM 686 O O . VAL A 1 89 ? -3.356 -10.134 -1.119 1.00 92.06 89 VAL A O 1
ATOM 689 N N . MET A 1 90 ? -4.519 -8.612 -2.273 1.00 93.69 90 MET A N 1
ATOM 690 C CA . MET A 1 90 ? -5.848 -9.065 -1.837 1.00 93.69 90 MET A CA 1
ATOM 691 C C . MET A 1 90 ? -6.097 -10.541 -2.171 1.00 93.69 90 MET A C 1
ATOM 693 O O . MET A 1 90 ? -6.696 -11.260 -1.377 1.00 93.69 90 MET A O 1
ATOM 697 N N . LYS A 1 91 ? -5.636 -11.000 -3.342 1.00 93.50 91 LYS A N 1
ATOM 698 C CA . LYS A 1 91 ? -5.828 -12.380 -3.803 1.00 93.50 91 LYS A CA 1
ATOM 699 C C . LYS A 1 91 ? -4.878 -13.374 -3.132 1.00 93.50 91 LYS A C 1
ATOM 701 O O . LYS A 1 91 ? -5.311 -14.461 -2.766 1.00 93.50 91 LYS A O 1
ATOM 706 N N . LYS A 1 92 ? -3.586 -13.045 -3.040 1.00 93.81 92 LYS A N 1
ATOM 707 C CA . LYS A 1 92 ? -2.544 -13.960 -2.538 1.00 93.81 92 LYS A CA 1
ATOM 708 C C . LYS A 1 92 ? -2.352 -13.885 -1.021 1.00 93.81 92 LYS A C 1
ATOM 710 O O . LYS A 1 92 ? -2.021 -14.892 -0.407 1.00 93.81 92 LYS A O 1
ATOM 715 N N . TYR A 1 93 ? -2.559 -12.712 -0.427 1.00 94.81 93 TYR A N 1
ATOM 716 C CA . TYR A 1 93 ? -2.266 -12.413 0.977 1.00 94.81 93 TYR A CA 1
ATOM 717 C C . TYR A 1 93 ? -3.426 -11.631 1.634 1.00 94.81 93 TYR A C 1
ATOM 719 O O . TYR A 1 93 ? -3.235 -10.495 2.078 1.00 94.81 93 TYR A O 1
ATOM 727 N N . PRO A 1 94 ? -4.642 -12.205 1.703 1.00 96.00 94 PRO A N 1
ATOM 728 C CA . PRO A 1 94 ? -5.835 -11.503 2.193 1.00 96.00 94 PRO A CA 1
ATOM 729 C C . PRO A 1 94 ? -5.707 -11.015 3.646 1.00 96.00 94 PRO A C 1
ATOM 731 O O . PRO A 1 94 ? -6.157 -9.915 3.974 1.00 96.00 94 PRO A O 1
ATOM 734 N N . ASP A 1 95 ? -5.036 -11.784 4.505 1.00 96.25 95 ASP A N 1
ATOM 735 C CA . ASP A 1 95 ? -4.800 -11.401 5.903 1.00 96.25 95 ASP A CA 1
ATOM 736 C C . ASP A 1 95 ? -3.855 -10.198 5.995 1.00 96.25 95 ASP A C 1
ATOM 738 O O . ASP A 1 95 ? -4.097 -9.256 6.750 1.00 96.25 95 ASP A O 1
ATOM 742 N N . ALA A 1 96 ? -2.808 -10.186 5.164 1.00 94.88 96 ALA A N 1
ATOM 743 C CA . ALA A 1 96 ? -1.887 -9.061 5.078 1.00 94.88 96 ALA A CA 1
ATOM 744 C C . ALA A 1 96 ? -2.574 -7.811 4.522 1.00 94.88 96 ALA A C 1
ATOM 746 O O . ALA A 1 96 ? -2.347 -6.714 5.027 1.00 94.88 96 ALA A O 1
ATOM 747 N N . TRP A 1 97 ? -3.438 -7.965 3.513 1.00 95.50 97 TRP A N 1
ATOM 748 C CA . TRP A 1 97 ? -4.253 -6.863 3.009 1.00 95.50 97 TRP A CA 1
ATOM 749 C C . TRP A 1 97 ? -5.120 -6.260 4.116 1.00 95.50 97 TRP A C 1
ATOM 751 O O . TRP A 1 97 ? -5.096 -5.046 4.310 1.00 95.50 97 TRP A O 1
ATOM 761 N N . THR A 1 98 ? -5.829 -7.108 4.865 1.00 95.25 98 THR A N 1
ATOM 762 C CA . THR A 1 98 ? -6.691 -6.691 5.981 1.00 95.25 98 THR A CA 1
ATOM 763 C C . THR A 1 98 ? -5.890 -5.925 7.031 1.00 95.25 98 THR A C 1
ATOM 765 O O . THR A 1 98 ? -6.249 -4.811 7.403 1.00 95.25 98 THR A O 1
ATOM 768 N N . TYR A 1 99 ? -4.735 -6.461 7.424 1.00 95.44 99 TYR A N 1
ATOM 769 C CA . TYR A 1 99 ? -3.830 -5.787 8.348 1.00 95.44 99 TYR A CA 1
ATOM 770 C C . TYR A 1 99 ? -3.370 -4.411 7.838 1.00 95.44 99 TYR A C 1
ATOM 772 O O . TYR A 1 99 ? -3.378 -3.431 8.585 1.00 95.44 99 TYR A O 1
ATOM 780 N N . LEU A 1 100 ? -2.974 -4.315 6.565 1.00 94.75 100 LEU A N 1
ATOM 781 C CA . LEU A 1 100 ? -2.503 -3.063 5.975 1.00 94.75 100 LEU A CA 1
ATOM 782 C C . LEU A 1 100 ? -3.623 -2.021 5.894 1.00 94.75 100 LEU A C 1
ATOM 784 O O . LEU A 1 100 ? -3.407 -0.874 6.283 1.00 94.75 100 LEU A O 1
ATOM 788 N N . ILE A 1 101 ? -4.817 -2.388 5.422 1.00 93.75 101 ILE A N 1
ATOM 789 C CA . ILE A 1 101 ? -5.921 -1.426 5.315 1.00 93.75 101 ILE A CA 1
ATOM 790 C C . ILE A 1 101 ? -6.385 -0.948 6.699 1.00 93.75 101 ILE A C 1
ATOM 792 O O . ILE A 1 101 ? -6.634 0.243 6.867 1.00 93.75 101 ILE A O 1
ATOM 796 N N . ASP A 1 102 ? -6.394 -1.822 7.711 1.00 95.25 102 ASP A N 1
ATOM 797 C CA . ASP A 1 102 ? -6.677 -1.460 9.108 1.00 95.25 102 ASP A CA 1
ATOM 798 C C . ASP A 1 102 ? -5.618 -0.520 9.692 1.00 95.25 102 ASP A C 1
ATOM 800 O O . ASP A 1 102 ? -5.943 0.420 10.415 1.00 95.25 102 ASP A O 1
ATOM 804 N N . LYS A 1 103 ? -4.347 -0.727 9.345 1.00 94.69 103 LYS A N 1
ATOM 805 C CA . LYS A 1 103 ? -3.245 0.131 9.787 1.00 94.69 103 LYS A CA 1
ATOM 806 C C . LYS A 1 103 ? -3.358 1.557 9.243 1.00 94.69 103 LYS A C 1
ATOM 808 O O . LYS A 1 103 ? -3.070 2.507 9.970 1.00 94.69 103 LYS A O 1
ATOM 813 N N . TYR A 1 104 ? -3.709 1.709 7.967 1.00 94.38 104 TYR A N 1
ATOM 814 C CA . TYR A 1 104 ? -3.712 3.014 7.297 1.00 94.38 104 TYR A CA 1
ATOM 815 C C . TYR A 1 104 ? -5.068 3.728 7.313 1.00 94.38 104 TYR A C 1
ATOM 817 O O . TYR A 1 104 ? -5.106 4.950 7.170 1.00 94.38 104 TYR A O 1
ATOM 825 N N . ASP A 1 105 ? -6.162 2.994 7.505 1.00 94.31 105 ASP A N 1
ATOM 826 C CA . ASP A 1 105 ? -7.517 3.524 7.654 1.00 94.31 105 ASP A CA 1
ATOM 827 C C . ASP A 1 105 ? -8.270 2.787 8.784 1.00 94.31 105 ASP A C 1
ATOM 829 O O . ASP A 1 105 ? -9.193 2.004 8.521 1.00 94.31 105 ASP A O 1
ATOM 833 N N . PRO A 1 106 ? -7.873 3.008 10.056 1.00 94.12 106 PRO A N 1
ATOM 834 C CA . PRO A 1 106 ? -8.431 2.300 11.215 1.00 94.12 106 PRO A CA 1
ATOM 835 C C . PRO A 1 106 ? -9.896 2.651 11.504 1.00 94.12 106 PRO A C 1
ATOM 837 O O . PRO A 1 106 ? -10.591 1.903 12.183 1.00 94.12 106 PRO A O 1
ATOM 840 N N . GLU A 1 107 ? -10.371 3.795 11.006 1.00 94.62 107 GLU A N 1
ATOM 841 C CA . GLU A 1 107 ? -11.756 4.256 11.165 1.00 94.62 107 GLU A CA 1
ATOM 842 C C . GLU A 1 107 ? -12.630 3.932 9.940 1.00 94.62 107 GLU A C 1
ATOM 844 O O . GLU A 1 107 ? -13.795 4.326 9.899 1.00 94.62 107 GLU A O 1
ATOM 849 N N . ASN A 1 108 ? -12.082 3.230 8.943 1.00 92.50 108 ASN A N 1
ATOM 850 C CA . ASN A 1 108 ? -12.754 2.848 7.697 1.00 92.50 108 ASN A CA 1
ATOM 851 C C . ASN A 1 108 ? -13.308 4.037 6.890 1.00 92.50 108 ASN A C 1
ATOM 853 O O . ASN A 1 108 ? -14.313 3.901 6.193 1.00 92.50 108 ASN A O 1
ATOM 857 N N . LYS A 1 109 ? -12.679 5.213 6.982 1.00 94.50 109 LYS A N 1
ATOM 858 C CA . LYS A 1 109 ? -13.172 6.455 6.367 1.00 94.50 109 LYS A CA 1
ATOM 859 C C . LYS A 1 109 ? -12.993 6.492 4.851 1.00 94.50 109 LYS A C 1
ATOM 861 O O . LYS A 1 109 ? -13.730 7.205 4.176 1.00 94.50 109 LYS A O 1
ATOM 866 N N . TYR A 1 110 ? -12.016 5.764 4.318 1.00 93.19 110 TYR A N 1
ATOM 867 C CA . TYR A 1 110 ? -11.573 5.871 2.925 1.00 93.19 110 TYR A CA 1
ATOM 868 C C . TYR A 1 110 ? -11.663 4.551 2.149 1.00 93.19 110 TYR A C 1
ATOM 870 O O . TYR A 1 110 ? -11.479 4.550 0.930 1.00 93.19 110 TYR A O 1
ATOM 878 N N . ARG A 1 111 ? -11.979 3.434 2.819 1.00 89.56 111 ARG A N 1
ATOM 879 C CA . ARG A 1 111 ? -12.042 2.096 2.203 1.00 89.56 111 ARG A CA 1
ATOM 880 C C . ARG A 1 111 ? -12.942 2.026 0.986 1.00 89.56 111 ARG A C 1
ATOM 882 O O . ARG A 1 111 ? -12.509 1.505 -0.031 1.00 89.56 111 ARG A O 1
ATOM 889 N N . ASP A 1 112 ? -14.160 2.549 1.072 1.00 91.44 112 ASP A N 1
ATOM 890 C CA . ASP A 1 112 ? -15.146 2.390 0.000 1.00 91.44 112 ASP A CA 1
ATOM 891 C C . ASP A 1 112 ? -14.685 3.066 -1.292 1.00 91.44 112 ASP A C 1
ATOM 893 O O . ASP A 1 112 ? -14.672 2.443 -2.354 1.00 91.44 112 ASP A O 1
ATOM 897 N N . GLY A 1 113 ? -14.227 4.318 -1.199 1.00 90.56 113 GLY A N 1
ATOM 898 C CA . GLY A 1 113 ? -13.672 5.043 -2.343 1.00 90.56 113 GLY A CA 1
ATOM 899 C C . GLY A 1 113 ? -12.411 4.372 -2.889 1.00 90.56 113 GLY A C 1
ATOM 900 O O . GLY A 1 113 ? -12.219 4.284 -4.103 1.00 90.56 113 GLY A O 1
ATOM 901 N N . PHE A 1 114 ? -11.576 3.827 -2.004 1.00 90.44 114 PHE A N 1
ATOM 902 C CA . PHE A 1 114 ? -10.384 3.101 -2.414 1.00 90.44 114 PHE A CA 1
ATOM 903 C C . PHE A 1 114 ? -10.706 1.771 -3.107 1.00 90.44 114 PHE A C 1
ATOM 905 O O . PHE A 1 114 ? -10.106 1.456 -4.131 1.00 90.44 114 PHE A O 1
ATOM 912 N N . TYR A 1 115 ? -11.694 1.016 -2.623 1.00 91.44 115 TYR A N 1
ATOM 913 C CA . TYR A 1 115 ? -12.167 -0.209 -3.266 1.00 91.44 115 TYR A CA 1
ATOM 914 C C . TYR A 1 115 ? -12.849 0.062 -4.601 1.00 91.44 115 TYR A C 1
ATOM 916 O O . TYR A 1 115 ? -12.647 -0.704 -5.540 1.00 91.44 115 TYR A O 1
ATOM 924 N N . GLN A 1 116 ? -13.582 1.168 -4.735 1.00 92.06 116 GLN A N 1
ATOM 925 C CA . GLN A 1 116 ? -14.091 1.607 -6.033 1.00 92.06 116 GLN A CA 1
ATOM 926 C C . GLN A 1 116 ? -12.949 1.896 -7.008 1.00 92.06 116 GLN A C 1
ATOM 928 O O . GLN A 1 116 ? -13.001 1.443 -8.146 1.00 92.06 116 GLN A O 1
ATOM 933 N N . PHE A 1 117 ? -11.895 2.587 -6.565 1.00 90.00 117 PHE A N 1
ATOM 934 C CA . PHE A 1 117 ? -10.692 2.788 -7.371 1.00 90.00 117 PHE A CA 1
ATOM 935 C C . PHE A 1 117 ? -10.044 1.455 -7.769 1.00 90.00 117 PHE A C 1
ATOM 937 O O . PHE A 1 117 ? -9.767 1.247 -8.946 1.00 90.00 117 PHE A O 1
ATOM 944 N N . ILE A 1 118 ? -9.871 0.519 -6.832 1.00 90.12 118 ILE A N 1
ATOM 945 C CA . ILE A 1 118 ? -9.324 -0.817 -7.118 1.00 90.12 118 ILE A CA 1
ATOM 946 C C . ILE A 1 118 ? -10.218 -1.604 -8.082 1.00 90.12 118 ILE A C 1
ATOM 948 O O . ILE A 1 118 ? -9.707 -2.406 -8.859 1.00 90.12 118 ILE A O 1
ATOM 952 N N . GLY A 1 119 ? -11.533 -1.401 -8.048 1.00 87.75 119 GLY A N 1
ATOM 953 C CA . GLY A 1 119 ? -12.510 -2.081 -8.898 1.00 87.75 119 GLY A CA 1
ATOM 954 C C . GLY A 1 119 ? -12.635 -1.521 -10.316 1.00 87.75 119 GLY A C 1
ATOM 955 O O . GLY A 1 119 ? -13.305 -2.139 -11.130 1.00 87.75 119 GLY A O 1
ATOM 956 N N . GLN A 1 120 ? -12.005 -0.386 -10.635 1.00 83.88 120 GLN A N 1
ATOM 957 C CA . GLN A 1 120 ? -12.036 0.175 -11.989 1.00 83.88 120 GLN A CA 1
ATOM 958 C C . GLN A 1 120 ? -11.224 -0.701 -12.945 1.00 83.88 120 GLN A C 1
ATOM 960 O O . GLN A 1 120 ? -10.039 -0.948 -12.697 1.00 83.88 120 GLN A O 1
ATOM 965 N N . ASP A 1 121 ? -11.838 -1.149 -14.035 1.00 66.69 121 ASP A N 1
ATOM 966 C CA . ASP A 1 121 ? -11.132 -1.799 -15.140 1.00 66.69 121 ASP A CA 1
ATOM 967 C C . ASP A 1 121 ? -10.221 -0.789 -15.868 1.00 66.69 121 ASP A C 1
ATOM 969 O O . ASP A 1 121 ? -10.402 0.427 -15.749 1.00 66.69 121 ASP A O 1
ATOM 973 N N . ASP A 1 122 ? -9.167 -1.294 -16.511 1.00 58.06 122 ASP A N 1
ATOM 974 C CA . ASP A 1 122 ? -8.229 -0.508 -17.328 1.00 58.06 122 ASP A CA 1
ATOM 975 C C . ASP A 1 122 ? -8.780 -0.278 -18.744 1.00 58.06 122 ASP A C 1
ATOM 977 O O . ASP A 1 122 ? -9.337 -1.240 -19.323 1.00 58.06 122 ASP A O 1
#

Secondary structure (DSSP, 8-state):
------------------TTTTTTTTS-HHHHHH-HHHHHHHHHHHHTSSPPPHHHHHHHHHHHHHHHTTTTTS-HHHHHHHHHHHHHHHHH-HHHHHHHHHHH-TT-SSHHHHHHHHH---